Protein AF-X1ATA6-F1 (afdb_monomer)

Foldseek 3Di:
DQQQCVVPVCHPQCVQCVDPPHGDQKDKDFNDDFDADDDPCRCVDTVNVLVVQLVVVCVVFQQQLVSQVVSLVVNCVVCVVPDDPRSVNSSVGTDMDHDSRDGDDDDDDDPDDPDPVVVVVVVVVVVVCVVPVVVVVVVVVVVVVVVVVVPD

InterPro domains:
  IPR001769 Gingipain [PF01364] (4-103)

Radius of gyration: 23.66 Å; Cα contacts (8 Å, |Δi|>4): 163; chains: 1; bounding box: 35×66×54 Å

Structure (mmCIF, N/CA/C/O backbone):
data_AF-X1ATA6-F1
#
_entry.id   AF-X1ATA6-F1
#
loop_
_atom_site.group_PDB
_atom_site.id
_atom_site.type_symbol
_atom_site.label_atom_id
_atom_site.label_alt_id
_atom_site.label_comp_id
_atom_site.label_asym_id
_atom_site.label_entity_id
_atom_site.label_seq_id
_atom_site.pdbx_PDB_ins_code
_atom_site.Cartn_x
_atom_site.Cartn_y
_atom_site.Cartn_z
_atom_site.occupancy
_atom_site.B_iso_or_equiv
_atom_site.auth_seq_id
_atom_site.auth_comp_id
_atom_site.auth_asym_id
_atom_site.auth_atom_id
_atom_site.pdbx_PDB_model_num
ATOM 1 N N . SER A 1 1 ? 10.382 -0.056 7.867 1.00 68.44 1 SER A N 1
ATOM 2 C CA . SER A 1 1 ? 9.389 -1.039 7.410 1.00 68.44 1 SER A CA 1
ATOM 3 C C . SER A 1 1 ? 8.101 -0.806 8.159 1.00 68.44 1 SER A C 1
ATOM 5 O O . SER A 1 1 ? 8.158 -0.739 9.385 1.00 68.44 1 SER A O 1
ATOM 7 N N . ASN A 1 2 ? 6.983 -0.654 7.454 1.00 85.12 2 ASN A N 1
ATOM 8 C CA . ASN A 1 2 ? 5.729 -0.207 8.065 1.00 85.12 2 ASN A CA 1
ATOM 9 C C . ASN A 1 2 ? 4.861 -1.388 8.530 1.00 85.12 2 ASN A C 1
ATOM 11 O O . ASN A 1 2 ? 4.203 -1.263 9.562 1.00 85.12 2 ASN A O 1
ATOM 15 N N . ASN A 1 3 ? 4.963 -2.543 7.858 1.00 93.88 3 ASN A N 1
ATOM 16 C CA . ASN A 1 3 ? 4.161 -3.748 8.104 1.00 93.88 3 ASN A CA 1
ATOM 17 C C . ASN A 1 3 ? 5.011 -4.986 8.477 1.00 93.88 3 ASN A C 1
ATOM 19 O O . ASN A 1 3 ? 4.589 -6.124 8.294 1.00 93.88 3 ASN A O 1
ATOM 23 N N . ASN A 1 4 ? 6.226 -4.810 9.013 1.00 94.19 4 ASN A N 1
ATOM 24 C CA . ASN A 1 4 ? 7.053 -5.939 9.463 1.00 94.19 4 ASN A CA 1
ATOM 25 C C . ASN A 1 4 ? 6.583 -6.506 10.811 1.00 94.19 4 ASN A C 1
ATOM 27 O O . ASN A 1 4 ? 7.226 -6.286 11.838 1.00 94.19 4 ASN A O 1
ATOM 31 N N . TYR A 1 5 ? 5.474 -7.241 10.816 1.00 89.25 5 TYR A N 1
ATOM 32 C CA . TYR A 1 5 ? 4.943 -7.839 12.044 1.00 89.25 5 TYR A CA 1
ATOM 33 C C . TYR A 1 5 ? 5.813 -8.983 12.583 1.00 89.25 5 TYR A C 1
ATOM 35 O O . TYR A 1 5 ? 5.900 -9.172 13.793 1.00 89.25 5 TYR A O 1
ATOM 43 N N . ALA A 1 6 ? 6.507 -9.709 11.699 1.00 89.62 6 ALA A N 1
ATOM 44 C CA . ALA A 1 6 ? 7.353 -10.835 12.087 1.00 89.62 6 ALA A CA 1
ATOM 45 C C . ALA A 1 6 ? 8.564 -10.404 12.934 1.00 89.62 6 ALA A C 1
ATOM 47 O O . ALA A 1 6 ? 8.905 -11.082 13.900 1.00 89.62 6 ALA A O 1
ATOM 48 N N . ALA A 1 7 ? 9.211 -9.284 12.591 1.00 91.38 7 ALA A N 1
ATOM 49 C CA . ALA A 1 7 ? 10.358 -8.769 13.342 1.00 91.38 7 ALA A CA 1
ATOM 50 C C . ALA A 1 7 ? 9.979 -7.682 14.359 1.00 91.38 7 ALA A C 1
ATOM 52 O O . ALA A 1 7 ? 10.680 -7.507 15.356 1.00 91.38 7 ALA A O 1
ATOM 53 N N . VAL A 1 8 ? 8.898 -6.932 14.115 1.00 92.25 8 VAL A N 1
ATOM 54 C CA . VAL A 1 8 ? 8.456 -5.820 14.967 1.00 92.25 8 VAL A CA 1
ATOM 55 C C . VAL A 1 8 ? 6.956 -5.966 15.261 1.00 92.25 8 VAL A C 1
ATOM 57 O O . VAL A 1 8 ? 6.124 -5.428 14.527 1.00 92.25 8 VAL A O 1
ATOM 60 N N . PRO A 1 9 ? 6.580 -6.628 16.373 1.00 87.50 9 PRO A N 1
ATOM 61 C CA . PRO A 1 9 ? 5.174 -6.883 16.713 1.00 87.50 9 PRO A CA 1
ATOM 62 C C . PRO A 1 9 ? 4.305 -5.620 16.834 1.00 87.50 9 PRO A C 1
ATOM 64 O O . PRO A 1 9 ? 3.099 -5.679 16.648 1.00 87.50 9 PRO A O 1
ATOM 67 N N . ASN A 1 10 ? 4.912 -4.462 17.121 1.00 91.56 10 ASN A N 1
ATOM 68 C CA . ASN A 1 10 ? 4.245 -3.156 17.184 1.00 91.56 10 ASN A CA 1
ATOM 69 C C . ASN A 1 10 ? 4.631 -2.242 16.007 1.00 91.56 10 ASN A C 1
ATOM 71 O O . ASN A 1 10 ? 4.790 -1.034 16.191 1.00 91.56 10 ASN A O 1
ATOM 75 N N . CYS A 1 11 ? 4.840 -2.804 14.813 1.00 93.50 11 CYS A N 1
ATOM 76 C CA . CYS A 1 11 ? 5.065 -2.012 13.602 1.00 93.50 11 CYS A CA 1
ATOM 77 C C . CYS A 1 11 ? 3.916 -1.016 13.357 1.00 93.50 11 CYS A C 1
ATOM 79 O O . CYS A 1 11 ? 2.812 -1.183 13.877 1.00 93.50 11 CYS A O 1
ATOM 81 N N . ILE A 1 12 ? 4.179 0.043 12.585 1.00 93.12 12 ILE A N 1
ATOM 82 C CA . ILE A 1 12 ? 3.251 1.175 12.418 1.00 93.12 12 ILE A CA 1
ATOM 83 C C . ILE A 1 12 ? 1.888 0.716 11.893 1.00 93.12 12 ILE A C 1
ATOM 85 O O . ILE A 1 12 ? 0.868 1.170 12.415 1.00 93.12 12 ILE A O 1
ATOM 89 N N . GLY A 1 13 ? 1.863 -0.211 10.931 1.00 93.94 13 GLY A N 1
ATOM 90 C CA . GLY A 1 13 ? 0.625 -0.800 10.426 1.00 93.94 13 GLY A CA 1
ATOM 91 C C . GLY A 1 13 ? -0.179 -1.450 11.549 1.00 93.94 13 GLY A C 1
ATOM 92 O O . GLY A 1 13 ? -1.313 -1.057 11.802 1.00 93.94 13 GLY A O 1
ATOM 93 N N . TRP A 1 14 ? 0.431 -2.369 12.306 1.00 94.38 14 TRP A N 1
ATOM 94 C CA . TRP A 1 14 ? -0.251 -3.032 13.422 1.00 94.38 14 TRP A CA 1
ATOM 95 C C . TRP A 1 14 ? -0.693 -2.044 14.501 1.00 94.38 14 TRP A C 1
ATOM 97 O O . TRP A 1 14 ? -1.840 -2.075 14.927 1.00 94.38 14 TRP A O 1
ATOM 107 N N . LYS A 1 15 ? 0.185 -1.125 14.918 1.00 94.12 15 LYS A N 1
ATOM 108 C CA . LYS A 1 15 ? -0.112 -0.162 15.985 1.00 94.12 15 LYS A CA 1
ATOM 109 C C . LYS A 1 15 ? -1.269 0.772 15.623 1.00 94.12 15 LYS A C 1
ATOM 111 O O . LYS A 1 15 ? -2.026 1.168 16.510 1.00 94.12 15 LYS A O 1
ATOM 116 N N . THR A 1 16 ? -1.388 1.119 14.342 1.00 94.00 16 THR A N 1
ATOM 117 C CA . THR A 1 16 ? -2.488 1.933 13.811 1.00 94.00 16 THR A CA 1
ATOM 118 C C . THR A 1 16 ? -3.810 1.172 13.845 1.00 94.00 16 THR A C 1
ATOM 120 O O . THR A 1 16 ? -4.816 1.747 14.253 1.00 94.00 16 THR A O 1
ATOM 123 N N . LEU A 1 17 ? -3.810 -0.112 13.473 1.00 94.31 17 LEU A N 1
ATOM 124 C CA . LEU A 1 17 ? -5.022 -0.940 13.417 1.00 94.31 17 LEU A CA 1
ATOM 125 C C . LEU A 1 17 ? -5.435 -1.522 14.774 1.00 94.31 17 LEU A C 1
ATOM 127 O O . LEU A 1 17 ? -6.610 -1.765 15.021 1.00 94.31 17 LEU A O 1
ATOM 131 N N . SER A 1 18 ? -4.486 -1.731 15.686 1.00 93.25 18 SER A N 1
ATOM 132 C CA . SER A 1 18 ? -4.749 -2.301 17.010 1.00 93.25 18 SER A CA 1
ATOM 133 C C . SER A 1 18 ? -5.270 -1.269 18.018 1.00 93.25 18 SER A C 1
ATOM 135 O O . SER A 1 18 ? -5.430 -1.589 19.198 1.00 93.25 18 SER A O 1
ATOM 137 N N . LYS A 1 19 ? -5.426 0.000 17.622 1.00 93.06 19 LYS A N 1
ATOM 138 C CA . LYS A 1 19 ? -5.867 1.072 18.517 1.00 93.06 19 LYS A CA 1
ATOM 139 C C . LYS A 1 19 ? -7.381 0.979 18.714 1.00 93.06 19 LYS A C 1
ATOM 141 O O . LYS A 1 19 ? -8.150 1.218 17.798 1.00 93.06 19 LYS A O 1
ATOM 146 N N . SER A 1 20 ? -7.822 0.686 19.935 1.00 92.25 20 SER A N 1
ATOM 147 C CA . SER A 1 20 ? -9.247 0.735 20.277 1.00 92.25 20 SER A CA 1
ATOM 148 C C . SER A 1 20 ? -9.797 2.160 20.152 1.00 92.25 20 SER A C 1
ATOM 150 O O . SER A 1 20 ? -9.139 3.105 20.595 1.00 92.25 20 SER A O 1
ATOM 152 N N . ASN A 1 21 ? -11.025 2.301 19.643 1.00 87.50 21 ASN A N 1
ATOM 153 C CA . ASN A 1 21 ? -11.739 3.580 19.507 1.00 87.50 21 ASN A CA 1
ATOM 154 C C . ASN A 1 21 ? -11.004 4.627 18.643 1.00 87.50 21 ASN A C 1
ATOM 156 O O . ASN A 1 21 ? -11.054 5.822 18.931 1.00 87.50 21 ASN A O 1
ATOM 160 N N . GLY A 1 22 ? -10.290 4.196 17.602 1.00 87.75 22 GLY A N 1
ATOM 161 C CA . GLY A 1 22 ? -9.666 5.089 16.625 1.00 87.75 22 GLY A CA 1
ATOM 162 C C . GLY A 1 22 ? -8.663 4.356 15.740 1.00 87.75 22 GLY A C 1
ATOM 163 O O . GLY A 1 22 ? -8.671 3.136 15.674 1.00 87.75 22 GLY A O 1
ATOM 164 N N . GLY A 1 23 ? -7.764 5.104 15.099 1.00 91.44 23 GLY A N 1
ATOM 165 C CA . GLY A 1 23 ? -6.738 4.520 14.233 1.00 91.44 23 GLY A CA 1
ATOM 166 C C . GLY A 1 23 ? -7.229 4.310 12.803 1.00 91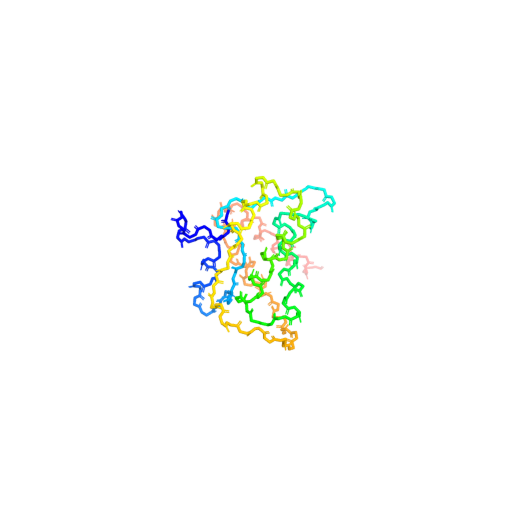.44 23 GLY A C 1
ATOM 167 O O . GLY A 1 23 ? -7.933 5.165 12.271 1.00 91.44 23 GLY A O 1
ATOM 168 N N . GLY A 1 24 ? -6.804 3.209 12.185 1.00 91.62 24 GLY A N 1
ATOM 169 C CA . GLY A 1 24 ? -7.169 2.843 10.814 1.00 91.62 24 GLY A CA 1
ATOM 170 C C . GLY A 1 24 ? -7.965 1.540 10.750 1.00 91.62 24 GLY A C 1
ATOM 171 O O . GLY A 1 24 ? -7.994 0.778 11.712 1.00 91.62 24 GLY A O 1
ATOM 172 N N . ILE A 1 25 ? -8.572 1.277 9.592 1.00 92.94 25 ILE A N 1
ATOM 173 C CA . ILE A 1 25 ? -9.324 0.040 9.301 1.00 92.94 25 ILE A CA 1
ATOM 174 C C . ILE A 1 25 ? -8.533 -0.952 8.434 1.00 92.94 25 ILE A C 1
ATOM 176 O O . ILE A 1 25 ? -8.780 -2.153 8.482 1.00 92.94 25 ILE A O 1
ATOM 180 N N . ALA A 1 26 ? -7.550 -0.453 7.681 1.00 94.62 26 ALA A N 1
ATOM 181 C CA . ALA A 1 26 ? -6.581 -1.238 6.928 1.00 94.62 26 ALA A CA 1
ATOM 182 C C . ALA A 1 26 ? -5.275 -0.445 6.745 1.00 94.62 26 ALA A C 1
ATOM 184 O O . ALA A 1 26 ? -5.260 0.780 6.891 1.0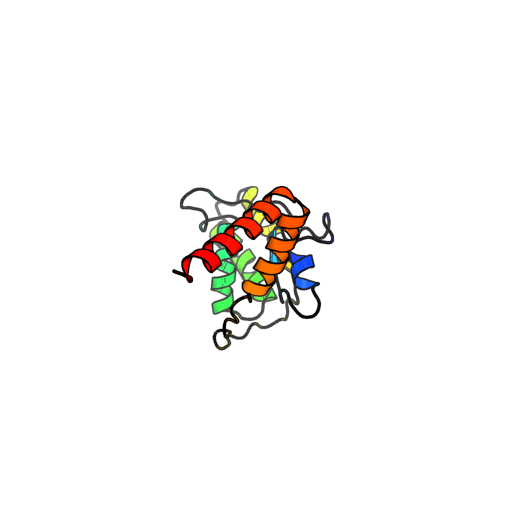0 94.62 26 ALA A O 1
ATOM 185 N N . ALA A 1 27 ? -4.174 -1.138 6.458 1.00 95.00 27 ALA A N 1
ATOM 186 C CA . ALA A 1 27 ? -2.869 -0.529 6.219 1.00 95.00 27 ALA A CA 1
ATOM 187 C C . ALA A 1 27 ? -2.093 -1.288 5.138 1.00 95.00 27 ALA A C 1
ATOM 189 O O . ALA A 1 27 ? -1.772 -2.466 5.302 1.00 95.00 27 ALA A O 1
ATOM 190 N N . PHE A 1 28 ? -1.729 -0.587 4.069 1.00 95.69 28 PHE A N 1
ATOM 191 C CA . PHE A 1 28 ? -0.837 -1.084 3.024 1.00 95.69 28 PHE A CA 1
ATOM 192 C C . PHE A 1 28 ? 0.599 -0.648 3.310 1.00 95.69 28 PHE A C 1
ATOM 194 O O . PHE A 1 28 ? 0.840 0.464 3.783 1.00 95.69 28 PHE A O 1
ATOM 201 N N . GLY A 1 29 ? 1.572 -1.511 3.032 1.00 94.75 29 GLY A N 1
ATOM 202 C CA . GLY A 1 29 ? 2.973 -1.141 3.185 1.00 94.75 29 GLY A CA 1
ATOM 203 C C . GLY A 1 29 ? 3.946 -2.306 3.114 1.00 94.75 29 GLY A C 1
ATOM 204 O O . GLY A 1 29 ? 3.573 -3.474 3.007 1.00 94.75 29 GLY A O 1
ATOM 205 N N . ALA A 1 30 ? 5.233 -1.971 3.191 1.00 95.12 30 ALA A N 1
ATOM 206 C CA . ALA A 1 30 ? 6.304 -2.953 3.123 1.00 95.12 30 ALA A CA 1
ATOM 207 C C . ALA A 1 30 ? 6.373 -3.798 4.400 1.00 95.12 30 ALA A C 1
ATOM 209 O O . ALA A 1 30 ? 6.507 -3.239 5.494 1.00 95.12 30 ALA A O 1
ATOM 210 N N . ALA A 1 31 ? 6.401 -5.122 4.252 1.00 94.19 31 ALA A N 1
ATOM 211 C CA . ALA A 1 31 ? 6.770 -6.073 5.301 1.00 94.19 31 ALA A CA 1
ATOM 212 C C . ALA A 1 31 ? 8.282 -6.053 5.620 1.00 94.19 31 ALA A C 1
ATOM 214 O O . ALA A 1 31 ? 8.718 -6.610 6.625 1.00 94.19 31 ALA A O 1
ATOM 215 N N . GLY A 1 32 ? 9.089 -5.373 4.797 1.00 92.88 32 GLY A N 1
ATOM 216 C CA . GLY A 1 32 ? 10.519 -5.151 5.007 1.00 92.88 32 GLY A CA 1
ATOM 217 C C . GLY A 1 32 ? 10.965 -3.761 4.541 1.00 92.88 32 GLY A C 1
ATOM 218 O O . GLY A 1 32 ? 10.396 -2.744 4.949 1.00 92.88 32 GLY A O 1
ATOM 219 N N . ILE A 1 33 ? 12.020 -3.690 3.737 1.00 91.38 33 ILE A N 1
ATOM 220 C CA . ILE A 1 33 ? 12.511 -2.418 3.193 1.00 91.38 33 ILE A CA 1
ATOM 221 C C . ILE A 1 33 ? 11.813 -2.157 1.858 1.00 91.38 33 ILE A C 1
ATOM 223 O O . ILE A 1 33 ? 12.173 -2.756 0.845 1.00 91.38 33 ILE A O 1
ATOM 227 N N . GLY A 1 34 ? 10.876 -1.205 1.867 1.00 92.06 34 GLY A N 1
ATOM 228 C CA . GLY A 1 34 ? 10.281 -0.677 0.646 1.00 92.06 34 GLY A CA 1
ATOM 229 C C . GLY A 1 34 ? 11.292 0.165 -0.125 1.00 92.06 34 GLY A C 1
ATOM 230 O O . GLY A 1 34 ? 11.841 1.126 0.414 1.00 92.06 34 GLY A O 1
ATOM 231 N N . TYR A 1 35 ? 11.570 -0.225 -1.368 1.00 93.50 35 TYR A N 1
ATOM 232 C CA . TYR A 1 35 ? 12.430 0.543 -2.265 1.00 93.50 35 TYR A CA 1
ATOM 233 C C . TYR A 1 35 ? 11.625 1.656 -2.918 1.00 93.50 35 TYR A C 1
ATOM 235 O O . TYR A 1 35 ? 10.491 1.431 -3.328 1.00 93.50 35 TYR A O 1
ATOM 243 N N . GLY A 1 36 ? 12.238 2.828 -3.043 1.00 92.50 36 GLY A N 1
ATOM 244 C CA . GLY A 1 36 ? 11.723 3.945 -3.826 1.00 92.50 36 GLY A CA 1
ATOM 245 C C . GLY A 1 36 ? 12.599 4.190 -5.048 1.00 92.50 36 GLY A C 1
ATOM 246 O O . GLY A 1 36 ? 13.802 3.906 -5.026 1.00 92.50 36 GLY A O 1
ATOM 247 N N . SER A 1 37 ? 11.993 4.733 -6.098 1.00 92.00 37 SER A N 1
ATOM 248 C CA . SER A 1 37 ? 12.731 5.406 -7.165 1.00 92.00 37 SER A CA 1
ATOM 249 C C . SER A 1 37 ? 13.263 6.751 -6.638 1.00 92.00 37 SER A C 1
ATOM 251 O O . SER A 1 37 ? 13.191 7.045 -5.446 1.00 92.00 37 SER A O 1
ATOM 253 N N . THR A 1 38 ? 13.895 7.572 -7.472 1.00 89.12 38 THR A N 1
ATOM 254 C CA . THR A 1 38 ? 14.405 8.885 -7.043 1.00 89.12 38 THR A CA 1
ATOM 255 C C . THR A 1 38 ? 13.978 9.992 -7.998 1.00 89.12 38 THR A C 1
ATOM 257 O O . THR A 1 38 ? 13.607 9.744 -9.144 1.00 89.12 38 THR A O 1
ATOM 260 N N . GLY A 1 39 ? 14.008 11.237 -7.515 1.00 91.38 39 GLY A N 1
ATOM 261 C CA . GLY A 1 39 ? 13.708 12.416 -8.327 1.00 91.38 39 GLY A CA 1
ATOM 262 C C . GLY A 1 39 ? 12.251 12.474 -8.780 1.00 91.38 39 GLY A C 1
ATOM 263 O O . GLY A 1 39 ? 11.344 12.406 -7.959 1.00 91.38 39 GLY A O 1
ATOM 264 N N . THR A 1 40 ? 12.033 12.636 -10.082 1.00 90.81 40 THR A N 1
ATOM 265 C CA . THR A 1 40 ? 10.700 12.745 -10.695 1.00 90.81 40 THR A CA 1
ATOM 266 C C . THR A 1 40 ? 10.039 11.396 -10.967 1.00 90.81 40 THR A C 1
ATOM 268 O O . THR A 1 40 ? 8.841 11.359 -11.196 1.00 90.81 40 THR A O 1
ATOM 271 N N . HIS A 1 41 ? 10.788 10.293 -10.880 1.00 91.50 41 HIS A N 1
ATOM 272 C CA . HIS A 1 41 ? 10.317 8.944 -11.222 1.00 91.50 41 HIS A CA 1
ATOM 273 C C . HIS A 1 41 ? 9.753 8.179 -10.017 1.00 91.50 41 HIS A C 1
ATOM 275 O O . HIS A 1 41 ? 9.672 6.952 -10.030 1.00 91.50 41 HIS A O 1
ATOM 281 N N . GLN A 1 42 ? 9.422 8.884 -8.930 1.00 92.44 42 GLN A N 1
ATOM 282 C CA . GLN A 1 42 ? 9.041 8.269 -7.655 1.00 92.44 42 GLN A CA 1
ATOM 283 C C . GLN A 1 42 ? 7.838 7.343 -7.785 1.00 92.44 42 GLN A C 1
ATOM 285 O O . GLN A 1 42 ? 7.855 6.242 -7.248 1.00 92.44 42 GLN A O 1
ATOM 290 N N . THR A 1 43 ? 6.831 7.770 -8.538 1.00 94.69 43 THR A N 1
ATOM 291 C CA . THR A 1 43 ? 5.566 7.053 -8.727 1.00 94.69 43 THR A CA 1
ATOM 292 C C . THR A 1 43 ? 5.618 6.033 -9.863 1.00 94.69 43 THR A C 1
ATOM 294 O O . THR A 1 43 ? 4.632 5.361 -10.129 1.00 94.69 43 THR A O 1
ATOM 297 N N . GLU A 1 44 ? 6.747 5.920 -10.566 1.00 95.31 44 GLU A N 1
ATOM 298 C CA . GLU A 1 44 ? 6.831 5.139 -11.805 1.00 95.31 44 GLU A CA 1
ATOM 299 C C . GLU A 1 44 ? 7.262 3.689 -11.580 1.00 95.31 44 GLU A C 1
ATOM 301 O O . GLU A 1 44 ? 7.063 2.858 -12.459 1.00 95.31 44 GLU A O 1
ATOM 306 N N . ARG A 1 45 ? 7.866 3.356 -10.431 1.00 95.69 45 ARG A N 1
ATOM 307 C CA . ARG A 1 45 ? 8.285 1.978 -10.125 1.00 95.69 45 ARG A CA 1
ATOM 308 C C . ARG A 1 45 ? 8.345 1.730 -8.620 1.00 95.69 45 ARG A C 1
ATOM 310 O O . ARG A 1 45 ? 8.231 2.658 -7.820 1.00 95.69 45 ARG A O 1
ATOM 317 N N . VAL A 1 46 ? 8.567 0.473 -8.241 1.00 96.12 46 VAL A N 1
ATOM 318 C CA . VAL A 1 46 ? 8.748 -0.002 -6.862 1.00 96.12 46 VAL A CA 1
ATOM 319 C C . VAL A 1 46 ? 7.613 0.457 -5.931 1.00 96.12 46 VAL A C 1
ATOM 321 O O . VAL A 1 46 ? 6.456 0.444 -6.349 1.00 96.12 46 VAL A O 1
ATOM 324 N N . PHE A 1 47 ? 7.882 0.812 -4.668 1.00 95.62 47 PHE A N 1
ATOM 325 C CA . PHE A 1 47 ? 6.804 1.153 -3.732 1.00 95.62 47 PHE A CA 1
ATOM 326 C C . PHE A 1 47 ? 6.026 2.406 -4.120 1.00 95.62 47 PHE A C 1
ATOM 328 O O . PHE A 1 47 ? 4.829 2.442 -3.872 1.00 95.62 47 PHE A O 1
ATOM 335 N N . GLY A 1 48 ? 6.653 3.392 -4.765 1.00 95.56 48 GLY A N 1
ATOM 336 C CA . GLY A 1 48 ? 5.922 4.590 -5.173 1.00 95.56 48 GLY A CA 1
ATOM 337 C C . GLY A 1 48 ? 4.890 4.305 -6.268 1.00 95.56 48 GLY A C 1
ATOM 338 O O . GLY A 1 48 ? 3.829 4.920 -6.265 1.00 95.56 48 GLY A O 1
ATOM 339 N N . TRP A 1 49 ? 5.140 3.325 -7.145 1.00 97.19 49 TRP A N 1
ATOM 340 C CA . TRP A 1 49 ? 4.111 2.823 -8.064 1.00 97.19 49 TRP A CA 1
A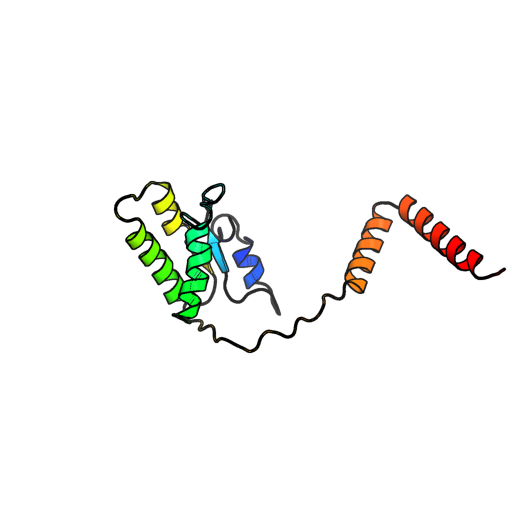TOM 341 C C . TRP A 1 49 ? 2.977 2.139 -7.299 1.00 97.19 49 TRP A C 1
ATOM 343 O O . TRP A 1 49 ? 1.817 2.491 -7.496 1.00 97.19 49 TRP A O 1
ATOM 353 N N . MET A 1 50 ? 3.305 1.219 -6.379 1.00 97.06 50 MET A N 1
ATOM 354 C CA . MET A 1 50 ? 2.305 0.484 -5.587 1.00 97.06 50 MET A CA 1
ATOM 355 C C . MET A 1 50 ? 1.400 1.427 -4.789 1.00 97.06 50 MET A C 1
ATOM 357 O O . MET A 1 50 ? 0.186 1.265 -4.789 1.00 97.06 50 MET A O 1
ATOM 361 N N . GLU A 1 51 ? 1.982 2.425 -4.124 1.00 94.56 51 GLU A N 1
ATOM 362 C CA . GLU A 1 51 ? 1.252 3.376 -3.282 1.00 94.56 51 GLU A CA 1
ATOM 363 C C . GLU A 1 51 ? 0.233 4.194 -4.080 1.00 94.56 51 GLU A C 1
ATOM 365 O O . GLU A 1 51 ? -0.867 4.413 -3.584 1.00 94.56 51 GLU A O 1
ATOM 370 N N . VAL A 1 52 ? 0.557 4.597 -5.312 1.00 95.81 52 VAL A N 1
ATOM 371 C CA . VAL A 1 52 ? -0.383 5.312 -6.191 1.00 95.81 52 VAL A CA 1
ATOM 372 C C . VAL A 1 52 ? -1.469 4.371 -6.715 1.00 95.81 52 VAL A C 1
ATOM 374 O O . VAL A 1 52 ? -2.655 4.678 -6.596 1.00 95.81 52 VAL A O 1
ATOM 377 N N . HIS A 1 53 ? -1.082 3.201 -7.224 1.00 97.00 53 HIS A N 1
ATOM 378 C CA . HIS A 1 53 ? -2.013 2.295 -7.903 1.00 97.00 53 HIS A CA 1
ATOM 379 C C . HIS A 1 53 ? -3.004 1.626 -6.946 1.00 97.00 53 HIS A C 1
ATOM 381 O O . HIS A 1 53 ? -4.088 1.242 -7.369 1.00 97.00 53 HIS A O 1
ATOM 387 N N . VAL A 1 54 ? -2.701 1.546 -5.646 1.00 96.44 54 VAL A N 1
ATOM 388 C CA . VAL A 1 54 ? -3.695 1.157 -4.627 1.00 96.44 54 VAL A CA 1
ATOM 389 C C . VAL A 1 54 ? -4.880 2.108 -4.620 1.00 96.44 54 VAL A C 1
ATOM 391 O O . VAL A 1 54 ? -6.019 1.656 -4.549 1.00 96.44 54 VAL A O 1
ATOM 394 N N . PHE A 1 55 ? -4.634 3.419 -4.684 1.00 94.62 55 PHE A N 1
ATOM 395 C CA . PHE A 1 55 ? -5.718 4.396 -4.702 1.00 94.62 55 PHE A CA 1
ATOM 396 C C . PHE A 1 55 ? -6.467 4.368 -6.029 1.00 94.62 55 PHE A C 1
ATOM 398 O O . PHE A 1 55 ? -7.690 4.440 -6.018 1.00 94.62 55 PHE A O 1
ATOM 405 N N . GLU A 1 56 ? -5.763 4.210 -7.150 1.00 95.75 56 GLU A N 1
ATOM 406 C CA . GLU A 1 56 ? -6.396 4.057 -8.465 1.00 95.75 56 GLU A CA 1
ATOM 407 C C . GLU A 1 56 ? -7.306 2.825 -8.511 1.00 95.75 56 GLU A C 1
ATOM 409 O O . GLU A 1 56 ? -8.464 2.923 -8.916 1.00 95.75 56 GLU A O 1
ATOM 414 N N . GLU A 1 57 ? -6.833 1.684 -8.015 1.00 96.12 57 GLU A N 1
ATOM 415 C CA . GLU A 1 57 ? -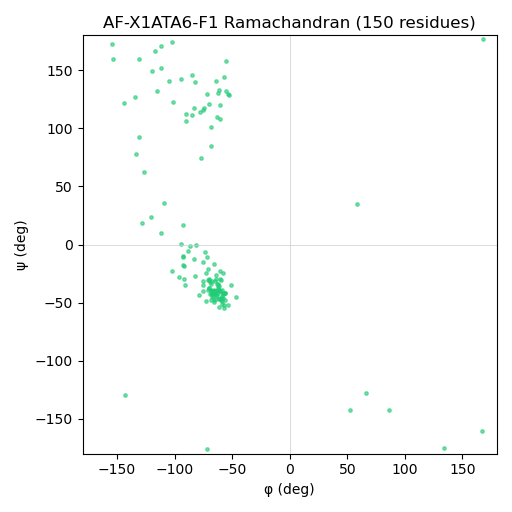7.623 0.458 -7.986 1.00 96.12 57 GLU A CA 1
ATOM 416 C C . GLU A 1 57 ? -8.767 0.530 -6.967 1.00 96.12 57 GLU A C 1
ATOM 418 O O . GLU A 1 57 ? -9.842 -0.004 -7.228 1.00 96.12 57 GLU A O 1
ATOM 423 N N . LEU A 1 58 ? -8.612 1.279 -5.868 1.00 94.44 58 LEU A N 1
ATOM 424 C CA .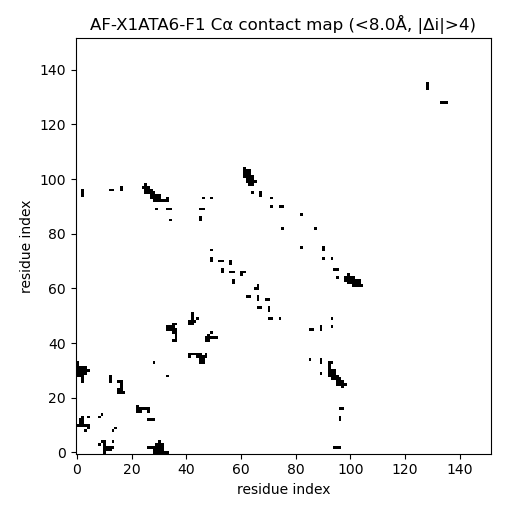 LEU A 1 58 ? -9.712 1.595 -4.947 1.00 94.44 58 LEU A CA 1
ATOM 425 C C . LEU A 1 58 ? -10.855 2.378 -5.607 1.00 94.44 58 LEU A C 1
ATOM 427 O O . LEU A 1 58 ? -11.977 2.351 -5.098 1.00 94.44 58 LEU A O 1
ATOM 431 N N . TYR A 1 59 ? -10.627 3.085 -6.716 1.00 92.12 59 TYR A N 1
ATOM 432 C CA . TYR A 1 59 ? -11.727 3.699 -7.470 1.00 92.12 59 TYR A CA 1
ATOM 433 C C . TYR A 1 59 ? -12.521 2.668 -8.280 1.00 92.12 59 TYR A C 1
ATOM 435 O O . TYR A 1 59 ? -13.732 2.825 -8.435 1.00 92.12 59 TYR A O 1
ATOM 443 N N . ASN A 1 60 ? -11.871 1.602 -8.751 1.00 92.69 60 ASN A N 1
ATOM 444 C CA . ASN A 1 60 ? -12.494 0.570 -9.585 1.00 92.69 60 ASN A CA 1
ATOM 445 C C . ASN A 1 60 ? -13.083 -0.579 -8.761 1.00 92.69 60 ASN A C 1
ATOM 447 O O . ASN A 1 60 ? -14.110 -1.156 -9.124 1.00 92.69 60 ASN A O 1
ATOM 451 N N . ASN A 1 61 ? -12.433 -0.915 -7.651 1.00 94.19 61 ASN A N 1
ATOM 452 C CA . ASN A 1 61 ? -12.768 -2.037 -6.801 1.00 94.19 61 ASN A CA 1
ATOM 453 C C . ASN A 1 61 ? -12.745 -1.624 -5.336 1.00 94.19 61 ASN A C 1
ATOM 455 O O . ASN A 1 61 ? -11.764 -1.104 -4.817 1.00 94.19 61 ASN A O 1
ATOM 459 N N . LYS A 1 62 ? -13.845 -1.892 -4.642 1.00 94.00 62 LYS A N 1
ATOM 460 C CA . LYS A 1 62 ? -14.002 -1.503 -3.244 1.00 94.00 62 LYS A CA 1
ATOM 461 C C . LYS A 1 62 ? -13.583 -2.593 -2.260 1.00 94.00 62 LYS A C 1
ATOM 463 O O . LYS A 1 62 ? -13.471 -2.305 -1.073 1.00 94.00 62 LYS A O 1
ATOM 468 N N . ILE A 1 63 ? -13.341 -3.823 -2.721 1.00 96.69 63 ILE A N 1
ATOM 469 C CA . ILE A 1 63 ? -12.939 -4.951 -1.869 1.00 96.69 63 ILE A CA 1
ATOM 470 C C . ILE A 1 63 ? -11.422 -4.913 -1.670 1.00 96.69 63 ILE A C 1
ATOM 472 O O . ILE A 1 63 ? -10.663 -5.194 -2.598 1.00 96.69 63 ILE A O 1
ATOM 476 N N . LEU A 1 64 ? -10.966 -4.624 -0.450 1.00 96.50 64 LEU A N 1
ATOM 477 C CA . LEU A 1 64 ? -9.549 -4.359 -0.168 1.00 96.50 64 LEU A CA 1
ATOM 478 C C . LEU A 1 64 ? -8.596 -5.494 -0.548 1.00 96.50 64 LEU A C 1
ATOM 480 O O . LEU A 1 64 ? -7.524 -5.245 -1.101 1.00 96.50 64 LEU A O 1
ATOM 484 N N . GLY A 1 65 ? -8.976 -6.743 -0.281 1.00 97.25 65 GLY A N 1
ATOM 485 C CA . GLY A 1 65 ? -8.167 -7.897 -0.666 1.00 97.25 65 GLY A CA 1
ATOM 486 C C . GLY A 1 65 ? -8.016 -8.027 -2.180 1.00 97.25 65 GLY A C 1
ATOM 487 O O . GLY A 1 65 ? -6.952 -8.426 -2.652 1.00 97.25 65 GLY A O 1
ATOM 488 N N . GLN A 1 66 ? -9.047 -7.644 -2.939 1.00 97.81 66 GLN A N 1
ATOM 489 C CA . GLN A 1 66 ? -8.992 -7.661 -4.396 1.00 97.81 66 GLN A CA 1
ATOM 490 C C . GLN A 1 66 ? -8.150 -6.503 -4.934 1.00 97.81 66 GLN A C 1
ATOM 492 O O . GLN A 1 66 ? -7.340 -6.738 -5.823 1.00 97.81 66 GLN A O 1
ATOM 497 N N . VAL A 1 67 ? -8.263 -5.306 -4.347 1.00 97.69 67 VAL A N 1
ATOM 498 C CA . VAL A 1 67 ? -7.379 -4.164 -4.647 1.00 97.69 67 VAL A CA 1
ATOM 499 C C . VAL A 1 67 ? -5.917 -4.567 -4.475 1.00 97.69 67 VAL A C 1
ATOM 501 O O . VAL A 1 67 ? -5.115 -4.425 -5.392 1.00 97.69 67 VAL A O 1
ATOM 504 N N . TRP A 1 68 ? -5.572 -5.140 -3.318 1.00 97.69 68 TRP A N 1
ATOM 505 C CA . TRP A 1 68 ? -4.213 -5.597 -3.029 1.00 97.69 68 TRP A CA 1
ATOM 506 C C . TRP A 1 68 ? -3.696 -6.603 -4.069 1.00 97.69 68 TRP A C 1
ATOM 508 O O . TRP A 1 68 ? -2.582 -6.458 -4.578 1.00 97.69 68 TRP A O 1
ATOM 518 N N . ALA A 1 69 ? -4.509 -7.614 -4.393 1.00 97.81 69 ALA A N 1
ATOM 519 C CA . ALA A 1 69 ? -4.154 -8.649 -5.360 1.00 97.81 69 ALA A CA 1
ATOM 520 C C . ALA A 1 69 ? -3.998 -8.090 -6.784 1.00 97.81 69 ALA A C 1
ATOM 522 O O . ALA A 1 69 ? -3.067 -8.479 -7.496 1.00 97.81 69 ALA A O 1
ATOM 523 N N . ASN A 1 70 ? -4.875 -7.164 -7.177 1.00 98.25 70 ASN A N 1
ATOM 524 C CA . ASN A 1 70 ? -4.837 -6.505 -8.478 1.00 98.25 70 ASN A CA 1
ATOM 525 C C . ASN A 1 70 ? -3.579 -5.649 -8.609 1.00 98.25 70 ASN A C 1
ATOM 527 O O . ASN A 1 70 ? -2.826 -5.870 -9.547 1.00 98.25 70 ASN A O 1
ATOM 531 N N . CYS A 1 71 ? -3.235 -4.815 -7.621 1.00 97.94 71 CYS A N 1
ATOM 532 C CA . CYS A 1 71 ? -2.006 -4.014 -7.677 1.00 97.94 71 CYS A CA 1
ATOM 533 C C . CYS A 1 71 ? -0.739 -4.863 -7.873 1.00 97.94 71 CYS A C 1
ATOM 535 O O . CYS A 1 71 ? 0.135 -4.492 -8.653 1.00 97.94 71 CYS A O 1
ATOM 537 N N . ILE A 1 72 ? -0.621 -6.013 -7.196 1.00 98.12 72 ILE A N 1
ATOM 538 C CA . ILE A 1 72 ? 0.533 -6.913 -7.381 1.00 98.12 72 ILE A CA 1
ATOM 539 C C . ILE A 1 72 ? 0.537 -7.511 -8.792 1.00 98.12 72 ILE A C 1
ATOM 541 O O . ILE A 1 72 ? 1.585 -7.573 -9.438 1.00 98.12 72 ILE A O 1
ATOM 545 N N . THR A 1 73 ? -0.631 -7.948 -9.260 1.00 98.25 73 THR A N 1
ATOM 546 C CA . THR A 1 73 ? -0.807 -8.535 -10.594 1.00 98.25 73 THR A CA 1
ATOM 547 C C . THR A 1 73 ? -0.482 -7.517 -11.686 1.00 98.25 73 THR A C 1
ATOM 549 O O . THR A 1 73 ? 0.258 -7.821 -12.619 1.00 98.25 73 THR A O 1
ATOM 552 N N . ASP A 1 74 ? -0.954 -6.286 -11.533 1.00 98.06 74 ASP A N 1
ATOM 553 C CA . ASP A 1 74 ? -0.742 -5.195 -12.475 1.00 98.06 74 ASP A CA 1
ATOM 554 C C . ASP A 1 74 ? 0.708 -4.719 -12.469 1.00 98.06 74 ASP A C 1
ATOM 556 O O . ASP A 1 74 ? 1.265 -4.463 -13.536 1.00 98.06 74 ASP A O 1
ATOM 560 N N . TYR A 1 75 ? 1.368 -4.690 -11.306 1.00 98.19 75 TYR A N 1
ATOM 561 C CA . TYR A 1 75 ? 2.804 -4.420 -11.233 1.00 98.19 75 TYR A CA 1
ATOM 562 C C . TYR A 1 75 ? 3.595 -5.462 -12.034 1.00 98.19 75 TYR A C 1
ATOM 564 O O . TYR A 1 75 ? 4.464 -5.108 -12.833 1.00 98.19 75 TYR A O 1
ATOM 572 N N . TYR A 1 76 ? 3.287 -6.751 -11.848 1.00 98.12 76 TYR A N 1
ATOM 573 C CA . TYR A 1 76 ? 3.924 -7.826 -12.609 1.00 98.12 76 TYR A CA 1
ATOM 574 C C . TYR A 1 76 ? 3.699 -7.651 -14.112 1.00 98.12 76 TYR A C 1
ATOM 576 O O . TYR A 1 76 ? 4.671 -7.618 -14.861 1.00 98.12 76 TYR A O 1
ATOM 584 N N . ASN A 1 77 ? 2.448 -7.468 -14.539 1.00 98.12 77 ASN A N 1
ATOM 585 C CA . ASN A 1 77 ? 2.095 -7.314 -15.952 1.00 98.12 77 ASN A CA 1
ATOM 586 C C . ASN A 1 77 ? 2.750 -6.076 -16.586 1.00 98.12 77 ASN A C 1
ATOM 588 O O . ASN A 1 77 ? 3.158 -6.113 -17.744 1.00 98.12 77 ASN A O 1
ATOM 592 N N . THR A 1 78 ? 2.881 -4.985 -15.828 1.00 97.56 78 THR A N 1
ATOM 593 C CA . THR A 1 78 ? 3.485 -3.732 -16.307 1.00 97.56 78 THR A CA 1
ATOM 594 C C . THR A 1 78 ? 4.985 -3.882 -16.557 1.00 97.56 78 THR A C 1
ATOM 596 O O . THR A 1 78 ? 5.505 -3.343 -17.534 1.00 97.56 78 THR A O 1
ATOM 599 N N . PHE A 1 79 ? 5.694 -4.616 -15.694 1.00 97.31 79 PHE A N 1
ATOM 600 C CA . PHE A 1 79 ? 7.158 -4.704 -15.728 1.00 97.31 79 PHE A CA 1
ATOM 601 C C . PHE A 1 79 ? 7.697 -6.080 -16.131 1.00 97.31 79 PHE A C 1
ATOM 603 O O . PHE A 1 79 ? 8.904 -6.292 -16.030 1.00 97.31 79 PHE A O 1
ATOM 610 N N . GLU A 1 80 ? 6.844 -6.999 -16.594 1.00 96.25 80 GLU A N 1
ATOM 611 C CA . GLU A 1 80 ? 7.154 -8.419 -16.832 1.00 96.25 80 GLU A CA 1
ATOM 612 C C . GLU A 1 80 ? 8.473 -8.634 -17.593 1.00 96.25 80 GLU A C 1
ATOM 614 O O . GLU A 1 80 ? 9.309 -9.448 -17.194 1.00 96.25 80 GLU A O 1
ATOM 619 N N . LEU A 1 81 ? 8.694 -7.858 -18.658 1.00 96.31 81 LEU A N 1
ATOM 620 C CA . LEU A 1 81 ? 9.863 -7.980 -19.537 1.00 96.31 81 LEU A CA 1
ATOM 621 C C . LEU A 1 81 ? 11.163 -7.427 -18.929 1.00 96.31 81 LEU A C 1
ATOM 623 O O . LEU A 1 81 ? 12.249 -7.712 -19.433 1.00 96.31 81 LEU A O 1
ATOM 627 N N . GLU A 1 82 ? 11.066 -6.644 -17.857 1.00 95.44 82 GLU A N 1
ATOM 628 C CA . GLU A 1 82 ? 12.177 -5.903 -17.255 1.00 95.44 82 GLU A CA 1
ATOM 629 C C . GLU A 1 82 ? 12.308 -6.155 -15.748 1.00 95.44 82 GLU A C 1
ATOM 631 O O . GLU A 1 82 ? 12.931 -5.357 -15.043 1.00 95.44 82 GLU A O 1
ATOM 636 N N . LEU A 1 83 ? 11.716 -7.235 -15.226 1.00 95.81 83 LEU A N 1
ATOM 637 C CA . LEU A 1 83 ? 11.749 -7.536 -13.797 1.00 95.81 83 LEU A CA 1
ATOM 638 C C . LEU A 1 83 ? 13.184 -7.723 -13.299 1.00 95.81 83 LEU A C 1
ATOM 640 O O . LEU A 1 83 ? 13.901 -8.649 -13.687 1.00 95.81 83 LEU A O 1
ATOM 644 N N . VAL A 1 84 ? 13.574 -6.885 -12.346 1.00 96.00 84 VAL A N 1
ATOM 645 C CA . VAL A 1 84 ? 14.845 -6.987 -11.631 1.00 96.00 84 VAL A CA 1
ATOM 646 C C . VAL A 1 84 ? 14.613 -7.359 -10.167 1.00 96.00 84 VAL A C 1
ATOM 648 O O . VAL A 1 84 ? 13.495 -7.374 -9.658 1.00 96.00 84 VAL A O 1
ATOM 651 N N . LYS A 1 85 ? 15.691 -7.667 -9.436 1.00 96.44 85 LYS A N 1
ATOM 652 C CA . LYS A 1 85 ? 15.631 -8.110 -8.029 1.00 96.44 85 LYS A CA 1
ATOM 653 C C . LYS A 1 85 ? 14.796 -7.188 -7.124 1.00 96.44 85 LYS A C 1
ATOM 655 O O . LYS A 1 85 ? 14.159 -7.673 -6.190 1.00 96.44 85 LYS A O 1
ATOM 660 N N . THR A 1 86 ? 14.816 -5.879 -7.372 1.00 95.62 86 THR A N 1
ATOM 661 C CA . THR A 1 86 ? 14.026 -4.905 -6.607 1.00 95.62 86 THR A CA 1
ATOM 662 C C . THR A 1 86 ? 12.530 -5.055 -6.853 1.00 95.62 86 THR A C 1
ATOM 664 O O . THR A 1 86 ? 11.773 -4.909 -5.904 1.00 95.62 86 THR A O 1
ATOM 667 N N . ASP A 1 87 ? 12.100 -5.423 -8.059 1.00 97.00 87 ASP A N 1
ATOM 668 C CA . ASP A 1 87 ? 10.687 -5.645 -8.389 1.00 97.00 87 ASP A CA 1
ATOM 669 C C . ASP A 1 87 ? 10.130 -6.874 -7.675 1.00 97.00 87 ASP A C 1
ATOM 671 O O . ASP A 1 87 ? 9.101 -6.792 -7.006 1.00 97.00 87 ASP A O 1
ATOM 675 N N . TYR A 1 88 ? 10.862 -7.994 -7.723 1.00 96.81 88 TYR A N 1
ATOM 676 C CA . TYR A 1 88 ? 10.495 -9.197 -6.969 1.00 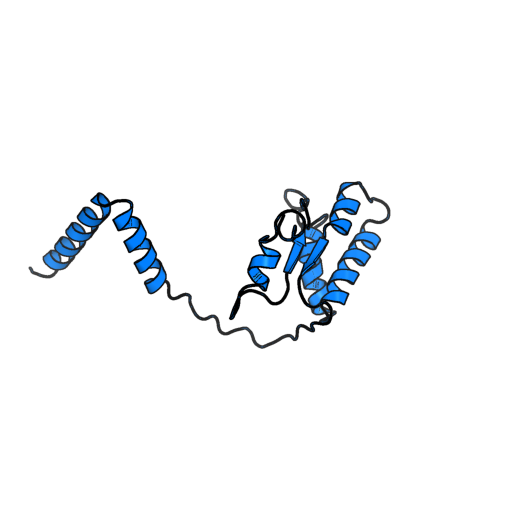96.81 88 TYR A CA 1
ATOM 677 C C . TYR A 1 88 ? 10.366 -8.900 -5.477 1.00 96.81 88 TYR A C 1
ATOM 679 O O . TYR A 1 88 ? 9.428 -9.351 -4.824 1.00 96.81 88 TYR A O 1
ATOM 687 N N . LYS A 1 89 ? 11.296 -8.109 -4.932 1.00 95.94 89 LYS A N 1
ATOM 688 C CA . LYS A 1 89 ? 11.236 -7.691 -3.533 1.00 95.94 89 LYS A CA 1
ATOM 689 C C . LYS A 1 89 ? 10.038 -6.784 -3.255 1.00 95.94 89 LYS A C 1
ATOM 691 O O . LYS A 1 89 ? 9.394 -6.980 -2.233 1.00 95.94 89 LYS A O 1
ATOM 696 N N . THR A 1 90 ? 9.726 -5.838 -4.140 1.00 96.50 90 THR A N 1
ATOM 697 C CA . THR A 1 90 ? 8.542 -4.977 -4.015 1.00 96.50 90 THR A CA 1
ATOM 698 C C . THR A 1 90 ? 7.271 -5.814 -3.937 1.00 96.50 90 THR A C 1
ATOM 700 O O . THR A 1 90 ? 6.526 -5.671 -2.973 1.00 96.50 90 THR A O 1
ATOM 703 N N . MET A 1 91 ? 7.060 -6.737 -4.880 1.00 97.06 91 MET A N 1
ATOM 704 C CA . MET A 1 91 ? 5.866 -7.593 -4.905 1.00 97.06 91 MET A CA 1
ATOM 705 C C . MET A 1 91 ? 5.762 -8.492 -3.666 1.00 97.06 91 MET A C 1
ATOM 707 O O . MET A 1 91 ? 4.687 -8.623 -3.093 1.00 97.06 91 MET A O 1
ATOM 711 N N . LEU A 1 92 ? 6.877 -9.080 -3.216 1.00 95.56 92 LEU A N 1
ATOM 712 C CA . LEU A 1 92 ? 6.892 -9.943 -2.027 1.00 95.56 92 LEU A CA 1
ATOM 713 C C . LEU A 1 92 ? 6.666 -9.178 -0.719 1.00 95.56 92 LEU A C 1
ATOM 715 O O . LEU A 1 92 ? 6.140 -9.742 0.238 1.00 95.56 92 LEU A O 1
ATOM 719 N N . GLU A 1 93 ? 7.113 -7.926 -0.641 1.00 95.44 93 GLU A N 1
ATOM 720 C CA . GLU A 1 93 ? 6.991 -7.132 0.580 1.00 95.44 93 GLU A CA 1
ATOM 721 C C . GLU A 1 93 ? 5.735 -6.274 0.633 1.00 95.44 93 GLU A C 1
ATOM 723 O O . GLU A 1 93 ? 5.389 -5.815 1.723 1.00 95.44 93 GLU A O 1
ATOM 728 N N . PHE A 1 94 ? 5.068 -6.031 -0.494 1.00 96.62 94 PHE A N 1
ATOM 729 C CA . PHE A 1 94 ? 3.846 -5.247 -0.522 1.00 96.62 94 PHE A CA 1
ATOM 730 C C . PHE A 1 94 ? 2.718 -6.013 0.176 1.00 96.62 94 PHE A C 1
ATOM 732 O O . PHE A 1 94 ? 2.125 -6.941 -0.365 1.00 96.62 94 PHE A O 1
ATOM 739 N N . SER A 1 95 ? 2.446 -5.634 1.421 1.00 95.50 95 SER A N 1
ATOM 740 C CA . SER A 1 95 ? 1.548 -6.346 2.326 1.00 95.50 95 SER A CA 1
ATOM 741 C C . SER A 1 95 ? 0.382 -5.464 2.752 1.00 95.50 95 SER A C 1
ATOM 743 O O . SER A 1 95 ? 0.534 -4.250 2.907 1.00 95.50 95 SER A O 1
ATOM 745 N N . MET A 1 96 ? -0.760 -6.095 3.006 1.00 94.38 96 MET A N 1
ATOM 746 C CA . MET A 1 96 ? -1.950 -5.454 3.551 1.00 94.38 96 MET A CA 1
ATOM 747 C C . MET A 1 96 ? -2.255 -6.021 4.941 1.00 94.38 96 MET A C 1
ATOM 749 O O . MET A 1 96 ? -2.297 -7.237 5.129 1.00 94.38 96 MET A O 1
ATOM 753 N N . PHE A 1 97 ? -2.498 -5.140 5.909 1.00 94.00 97 PHE A N 1
ATOM 754 C CA . PHE A 1 97 ? -3.146 -5.484 7.172 1.00 94.00 97 PHE A CA 1
ATOM 755 C C . PHE A 1 97 ? -4.586 -4.986 7.184 1.00 94.00 97 PHE A C 1
ATOM 757 O O . PHE A 1 97 ? -4.856 -3.877 6.731 1.00 94.00 97 PHE A O 1
ATOM 764 N N . GLY A 1 98 ? -5.486 -5.789 7.745 1.00 92.50 98 GLY A N 1
ATOM 765 C CA . GLY A 1 98 ? -6.924 -5.534 7.779 1.00 92.50 98 GLY A CA 1
ATOM 766 C C . GLY A 1 98 ? -7.708 -6.786 7.397 1.00 92.50 98 GLY A C 1
ATOM 767 O O . GLY A 1 98 ? -7.128 -7.858 7.208 1.00 92.50 98 GLY A O 1
ATOM 768 N N . ASP A 1 99 ? -9.024 -6.647 7.286 1.00 95.62 99 ASP A N 1
ATOM 769 C CA . ASP A 1 99 ? -9.889 -7.692 6.743 1.00 95.62 99 ASP A CA 1
ATOM 770 C C . ASP A 1 99 ? -9.875 -7.612 5.202 1.00 95.62 99 ASP A C 1
ATOM 772 O O . ASP A 1 99 ? -10.301 -6.596 4.649 1.00 95.62 99 ASP A O 1
ATOM 776 N N . PRO A 1 100 ? -9.397 -8.643 4.478 1.00 96.38 100 PRO A N 1
ATOM 777 C CA . PRO A 1 100 ? -9.371 -8.624 3.016 1.00 96.38 100 PRO A CA 1
ATOM 778 C C . PRO A 1 100 ? -10.763 -8.615 2.373 1.00 96.38 100 PRO A C 1
ATOM 780 O O . PRO A 1 100 ? -10.878 -8.293 1.192 1.00 96.38 100 PRO A O 1
ATOM 783 N N . THR A 1 101 ? -11.813 -8.955 3.121 1.00 96.88 101 THR A N 1
ATOM 784 C CA . THR A 1 101 ? -13.204 -8.914 2.650 1.00 96.88 101 THR A CA 1
ATOM 785 C C . THR A 1 101 ? -13.868 -7.555 2.860 1.00 96.88 101 THR A C 1
ATOM 787 O O . THR A 1 101 ? -14.991 -7.349 2.401 1.00 96.88 101 THR A O 1
ATOM 790 N N . LEU A 1 102 ? -13.180 -6.616 3.522 1.00 94.75 102 LEU A N 1
ATOM 791 C CA . LEU A 1 102 ? -13.703 -5.284 3.783 1.00 94.75 102 LEU A CA 1
ATOM 792 C C . LEU A 1 102 ? -13.968 -4.540 2.473 1.00 94.75 102 LEU A C 1
ATOM 794 O O . LEU A 1 102 ? -13.096 -4.449 1.605 1.00 94.75 102 LEU A O 1
ATOM 798 N N . VAL A 1 103 ? -15.171 -3.981 2.375 1.00 95.06 103 VAL A N 1
ATOM 799 C CA . VAL A 1 103 ? -15.599 -3.121 1.274 1.00 95.06 103 VAL A CA 1
ATOM 800 C C . VAL A 1 103 ? -15.518 -1.670 1.735 1.00 95.06 103 VAL A C 1
ATOM 802 O O . VAL A 1 103 ? -16.140 -1.317 2.736 1.00 95.06 103 VAL A O 1
ATOM 805 N N . ILE A 1 104 ? -14.750 -0.836 1.033 1.00 90.56 104 ILE A N 1
ATOM 806 C CA . ILE A 1 104 ? -14.725 0.612 1.272 1.00 90.56 104 ILE A CA 1
ATOM 807 C C . ILE A 1 104 ? -15.772 1.273 0.386 1.00 90.56 104 ILE A C 1
ATOM 809 O O . ILE A 1 104 ? -15.631 1.306 -0.830 1.00 90.56 104 ILE A O 1
ATOM 813 N N . GLU A 1 105 ? -16.819 1.819 0.989 1.00 84.62 105 GLU A N 1
ATOM 814 C CA . GLU A 1 105 ? -17.761 2.671 0.267 1.00 84.62 105 GLU A CA 1
ATOM 815 C C . GLU A 1 105 ? -17.255 4.113 0.225 1.00 84.62 105 GLU A C 1
ATOM 817 O O . GLU A 1 105 ? -16.626 4.597 1.169 1.00 84.62 105 GLU A O 1
ATOM 822 N N . ASP A 1 106 ? -17.551 4.802 -0.876 1.00 81.88 106 ASP A N 1
ATOM 823 C CA . ASP A 1 106 ? -17.323 6.238 -0.969 1.00 81.88 106 ASP A CA 1
ATOM 824 C C . ASP A 1 106 ? -18.413 6.934 -0.141 1.00 81.88 106 ASP A C 1
ATOM 826 O O . ASP A 1 106 ? -19.608 6.772 -0.394 1.00 81.88 106 ASP A O 1
ATOM 830 N N . GLY A 1 107 ? -17.999 7.655 0.898 1.00 79.19 107 GLY A N 1
ATOM 831 C CA . GLY A 1 107 ? -18.886 8.437 1.754 1.00 79.19 107 GLY A CA 1
ATOM 832 C C . GLY A 1 107 ? -18.828 9.926 1.431 1.00 79.19 107 GLY A C 1
ATOM 833 O O . GLY A 1 107 ? -17.991 10.377 0.653 1.00 79.19 107 GLY A O 1
ATOM 834 N N . GLU A 1 108 ? -19.697 10.699 2.081 1.00 81.12 108 GLU A N 1
ATOM 835 C CA . GLU A 1 108 ? -19.518 12.150 2.169 1.00 81.12 108 GLU A CA 1
ATOM 836 C C . GLU A 1 108 ? -18.159 12.467 2.801 1.00 81.12 108 GLU A C 1
ATOM 838 O O . GLU A 1 108 ? -17.715 11.764 3.720 1.00 81.12 108 GLU A O 1
ATOM 843 N N . ASP A 1 109 ? -17.523 13.544 2.337 1.00 76.94 109 ASP A N 1
ATOM 844 C CA . ASP A 1 109 ? -16.262 14.003 2.910 1.00 76.94 109 ASP A CA 1
ATOM 845 C C . ASP A 1 109 ? -16.417 14.159 4.431 1.00 76.94 109 ASP A C 1
ATOM 847 O O . ASP A 1 109 ? -17.363 14.805 4.906 1.00 76.94 109 ASP A O 1
ATOM 851 N N . PRO A 1 110 ? -15.513 13.570 5.236 1.00 73.56 110 PRO A N 1
ATOM 852 C CA . PRO A 1 110 ? -15.634 13.655 6.676 1.00 73.56 110 PRO A CA 1
ATOM 853 C C . PRO A 1 110 ? -15.561 15.121 7.099 1.00 73.56 110 PRO A C 1
ATOM 855 O O . PRO A 1 110 ? -14.656 15.857 6.700 1.00 73.56 110 PRO A O 1
ATOM 858 N N . VAL A 1 111 ? -16.488 15.543 7.962 1.00 78.44 111 VAL A N 1
ATOM 859 C CA . VAL A 1 111 ? -16.408 16.862 8.593 1.00 78.44 111 VAL A CA 1
ATOM 860 C C . VAL A 1 111 ? -15.111 16.904 9.394 1.00 78.44 111 VAL A C 1
ATOM 862 O O . VAL A 1 111 ? -14.982 16.242 10.426 1.00 78.44 111 VAL A O 1
ATOM 865 N N . SER A 1 112 ? -14.131 17.667 8.911 1.00 74.50 112 SER A N 1
ATOM 866 C CA . SER A 1 112 ? -12.864 17.836 9.607 1.00 74.50 112 SER A CA 1
ATOM 867 C C . SER A 1 112 ? -13.137 18.516 10.946 1.00 74.50 112 SER A C 1
ATOM 869 O O . SER A 1 112 ? -13.476 19.699 10.986 1.00 74.50 112 SER A O 1
ATOM 871 N N . ILE A 1 113 ? -12.995 17.779 12.045 1.00 68.56 113 ILE A N 1
ATOM 872 C CA . ILE A 1 113 ? -12.957 18.375 13.378 1.00 68.56 113 ILE A CA 1
ATOM 873 C C . ILE A 1 113 ? -11.566 19.004 13.500 1.00 68.56 113 ILE A C 1
ATOM 875 O O . ILE A 1 113 ? -10.577 18.267 13.434 1.00 68.56 113 ILE A O 1
ATOM 879 N N . PRO A 1 114 ? -11.443 20.338 13.635 1.00 66.19 114 PRO A N 1
ATOM 880 C CA . PRO A 1 114 ? -10.150 20.953 13.878 1.00 66.19 114 PRO A CA 1
ATOM 881 C C . PRO A 1 114 ? -9.543 20.300 15.115 1.00 66.19 114 PRO A C 1
ATOM 883 O O . PRO A 1 114 ? -10.224 20.156 16.132 1.00 66.19 114 PRO A O 1
ATOM 886 N N . ALA A 1 115 ? -8.276 19.892 15.037 1.00 65.69 115 ALA A N 1
ATOM 887 C CA . ALA A 1 115 ? -7.564 19.496 16.240 1.00 65.69 115 ALA A CA 1
ATOM 888 C C . ALA A 1 115 ? -7.687 20.650 17.240 1.00 65.69 115 ALA A C 1
ATOM 890 O O . ALA A 1 115 ? -7.436 21.799 16.873 1.00 65.69 115 ALA A O 1
ATOM 891 N N . ASP A 1 116 ? -8.099 20.369 18.477 1.00 67.50 116 ASP A N 1
ATOM 892 C CA . ASP A 1 116 ? -8.059 21.369 19.537 1.00 67.50 116 ASP A CA 1
ATOM 893 C C . ASP A 1 116 ? -6.588 21.648 19.870 1.00 67.50 116 ASP A C 1
ATOM 895 O O . ASP A 1 116 ? -5.968 21.033 20.745 1.00 67.50 116 ASP A O 1
ATOM 899 N N . ILE A 1 117 ? -6.008 22.557 19.087 1.00 64.56 117 ILE A N 1
ATOM 900 C CA . ILE A 1 117 ? -4.610 22.953 19.196 1.00 64.56 117 ILE A CA 1
ATOM 901 C C . ILE A 1 117 ? -4.382 23.611 20.556 1.00 64.56 117 ILE A C 1
ATOM 903 O O . ILE A 1 117 ? -3.270 23.539 21.061 1.00 64.56 117 ILE A O 1
ATOM 907 N N . SER A 1 118 ? -5.406 24.206 21.180 1.00 74.31 118 SER A N 1
ATOM 908 C CA . SER A 1 118 ? -5.281 24.845 22.490 1.00 74.31 118 SER A CA 1
ATOM 909 C C . SER A 1 118 ? -4.933 23.824 23.568 1.00 74.31 118 SER A C 1
ATOM 911 O O . SER A 1 118 ? -3.966 24.035 24.295 1.00 74.31 118 SER A O 1
ATOM 913 N N . SER A 1 119 ? -5.628 22.686 23.615 1.00 70.69 119 SER A N 1
ATOM 914 C CA . SER A 1 119 ? -5.321 21.612 24.571 1.00 70.69 119 SER A CA 1
ATOM 915 C C . SER A 1 119 ? -3.935 20.994 24.342 1.00 70.69 119 SER A C 1
ATOM 917 O O . SER A 1 119 ? -3.190 20.766 25.295 1.00 70.69 119 SER A O 1
ATOM 919 N N . PHE A 1 120 ? -3.546 20.766 23.082 1.00 74.44 120 PHE A N 1
ATOM 920 C CA . PHE A 1 120 ? -2.213 20.243 22.757 1.00 74.44 120 PHE A CA 1
ATOM 921 C C . PHE A 1 120 ? -1.096 21.245 23.073 1.00 74.44 120 PHE A C 1
ATOM 923 O O . PHE A 1 120 ? -0.095 20.870 23.676 1.00 74.44 120 PHE A O 1
ATOM 930 N N . LEU A 1 121 ? -1.264 22.517 22.695 1.00 75.69 121 LEU A N 1
ATOM 931 C CA . LEU A 1 121 ? -0.315 23.586 23.008 1.00 75.69 121 LEU A CA 1
ATOM 932 C C . LEU A 1 121 ? -0.164 23.755 24.511 1.00 75.69 121 LEU A C 1
ATOM 934 O O . LEU A 1 121 ? 0.959 23.943 24.954 1.00 75.69 121 LEU A O 1
ATOM 938 N N . LEU A 1 122 ? -1.247 23.672 25.286 1.00 74.38 122 LEU A N 1
ATOM 939 C CA . LEU A 1 122 ? -1.178 23.756 26.744 1.00 74.38 122 LEU A CA 1
ATOM 940 C C . LEU A 1 122 ? -0.330 22.619 27.317 1.00 74.38 122 LEU A C 1
ATOM 942 O O . LEU A 1 122 ? 0.666 22.894 27.977 1.00 74.38 122 LEU A O 1
ATOM 946 N N . LEU A 1 123 ? -0.636 21.367 26.973 1.00 78.31 123 LEU A N 1
ATOM 947 C CA . LEU A 1 123 ? 0.127 20.200 27.440 1.00 78.31 123 LEU A CA 1
ATOM 948 C C . LEU A 1 123 ? 1.594 20.231 26.986 1.00 78.31 123 LEU A C 1
ATOM 950 O O . LEU A 1 123 ? 2.507 19.869 27.730 1.00 78.31 123 LEU A O 1
ATOM 954 N N . PHE A 1 124 ? 1.835 20.673 25.754 1.00 81.44 124 PHE A N 1
ATOM 955 C CA . PHE A 1 124 ? 3.175 20.826 25.202 1.00 81.44 124 PHE A CA 1
ATOM 956 C C . PHE A 1 124 ? 3.951 21.957 25.886 1.00 81.44 124 PHE A C 1
ATOM 958 O O . PHE A 1 124 ? 5.129 21.791 26.192 1.00 81.44 124 PHE A O 1
ATOM 965 N N . MET A 1 125 ? 3.304 23.094 26.153 1.00 78.69 125 MET A N 1
ATOM 966 C CA . MET A 1 125 ? 3.896 24.220 26.877 1.00 78.69 125 MET A CA 1
ATOM 967 C C . MET A 1 125 ? 4.197 23.851 28.326 1.00 78.69 125 MET A C 1
ATOM 969 O O . MET A 1 125 ? 5.284 24.177 28.791 1.00 78.69 125 MET A O 1
ATOM 973 N N . GLU A 1 126 ? 3.305 23.132 29.009 1.00 82.56 126 GLU A N 1
ATOM 974 C CA . GLU A 1 126 ? 3.561 22.582 30.346 1.00 82.56 126 GLU A CA 1
ATOM 975 C C . GLU A 1 126 ? 4.780 21.656 30.326 1.00 82.56 126 GLU A C 1
ATOM 977 O O . GLU A 1 126 ? 5.726 21.865 31.082 1.00 82.56 126 GLU A O 1
ATOM 982 N N . SER A 1 127 ? 4.835 20.729 29.365 1.00 81.75 127 SER A N 1
ATOM 983 C CA . SER A 1 127 ? 5.982 19.828 29.195 1.00 81.75 127 SER A CA 1
ATOM 984 C C . SER A 1 127 ? 7.290 20.585 28.922 1.00 81.75 127 SER A C 1
ATOM 986 O O . SER A 1 127 ? 8.345 20.229 29.445 1.00 81.75 127 SER A O 1
ATOM 988 N N . ILE A 1 128 ? 7.246 21.652 28.116 1.00 81.19 128 ILE A N 1
ATOM 989 C CA . ILE A 1 128 ? 8.412 22.505 27.855 1.00 81.19 128 ILE A CA 1
ATOM 990 C C . ILE A 1 128 ? 8.836 23.270 29.109 1.00 81.19 128 ILE A C 1
ATOM 992 O O . ILE A 1 128 ? 10.034 23.374 29.364 1.00 81.19 128 ILE A O 1
ATOM 996 N N . ILE A 1 129 ? 7.895 23.826 29.873 1.00 81.19 129 ILE A N 1
ATOM 997 C CA . ILE A 1 129 ? 8.191 24.580 31.098 1.00 81.19 129 ILE A CA 1
ATOM 998 C C . ILE A 1 129 ? 8.819 23.657 32.148 1.00 81.19 129 ILE A C 1
ATOM 1000 O O . ILE A 1 129 ? 9.801 24.052 32.778 1.00 81.19 129 ILE A O 1
ATOM 1004 N N . ASP A 1 130 ? 8.332 22.421 32.266 1.00 82.06 130 ASP A N 1
ATOM 1005 C CA . ASP A 1 130 ? 8.905 21.405 33.152 1.00 82.06 130 ASP A CA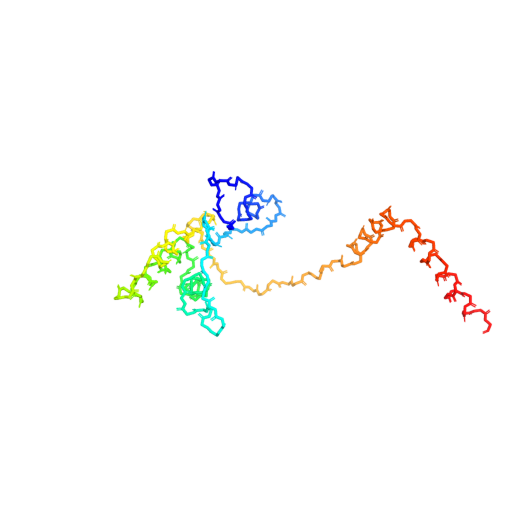 1
ATOM 1006 C C . ASP A 1 130 ? 10.328 21.011 32.732 1.00 82.06 130 ASP A C 1
ATOM 1008 O O . ASP A 1 130 ? 11.231 20.922 33.569 1.00 82.06 130 ASP A O 1
ATOM 1012 N N . CYS A 1 131 ? 10.569 20.819 31.430 1.00 84.56 131 CYS A N 1
ATOM 1013 C CA . CYS A 1 131 ? 11.908 20.527 30.915 1.00 84.56 131 CYS A CA 1
ATOM 1014 C C . CYS A 1 131 ? 12.865 21.728 31.002 1.00 84.56 131 CYS A C 1
ATOM 1016 O O . CYS A 1 131 ? 14.077 21.539 31.136 1.00 84.56 131 CYS A O 1
ATOM 1018 N N . PHE A 1 132 ? 12.346 22.957 30.923 1.00 84.44 132 PHE A N 1
ATOM 1019 C CA . PHE A 1 132 ? 13.130 24.192 30.883 1.00 84.44 132 PHE A CA 1
ATOM 1020 C C . PHE A 1 132 ? 12.564 25.256 31.847 1.00 84.44 132 PHE A C 1
ATOM 1022 O O . PHE A 1 132 ? 11.963 26.241 31.407 1.00 84.44 132 PHE A O 1
ATOM 1029 N N . PRO A 1 133 ? 12.833 25.147 33.164 1.00 79.00 133 PRO A N 1
ATOM 1030 C CA . PRO A 1 133 ? 12.226 26.012 34.185 1.00 79.00 133 PRO A CA 1
ATOM 1031 C C . PRO A 1 133 ? 12.529 27.511 34.017 1.00 79.00 133 PRO A C 1
ATOM 1033 O O . PRO A 1 133 ? 11.711 28.367 34.359 1.00 79.00 133 PRO A O 1
ATOM 1036 N N . LEU A 1 134 ? 13.694 27.853 33.448 1.00 78.81 134 LEU A N 1
ATOM 1037 C CA . LEU A 1 134 ? 14.061 29.239 33.122 1.00 78.81 134 LEU A CA 1
ATOM 1038 C C . LEU A 1 134 ? 13.135 29.865 32.065 1.00 78.81 134 LEU A C 1
ATOM 1040 O O . LEU A 1 134 ? 12.925 31.078 32.074 1.00 78.81 134 LEU A O 1
ATOM 1044 N N . LEU A 1 135 ? 12.567 29.057 31.167 1.00 72.88 135 LEU A N 1
ATOM 1045 C CA . LEU A 1 135 ? 11.644 29.525 30.135 1.00 72.88 135 LEU A CA 1
ATOM 1046 C C . LEU A 1 135 ? 10.308 29.961 30.758 1.00 72.88 135 LEU A C 1
ATOM 1048 O O . LEU A 1 135 ? 9.758 30.992 30.372 1.00 72.88 135 LEU A O 1
ATOM 1052 N N . GLY A 1 136 ? 9.843 29.243 31.789 1.00 67.94 136 GLY A N 1
ATOM 1053 C CA . GLY A 1 136 ? 8.652 29.605 32.566 1.00 67.94 136 GLY A CA 1
ATOM 1054 C C . GLY A 1 136 ? 8.758 30.989 33.217 1.00 67.94 136 GLY A C 1
ATOM 1055 O O . GLY A 1 136 ? 7.809 31.772 33.170 1.00 67.94 136 GLY A O 1
ATOM 1056 N N . GLN A 1 137 ? 9.939 31.349 33.732 1.00 71.88 137 GLN A N 1
ATOM 1057 C CA . GLN A 1 137 ? 10.186 32.678 34.311 1.00 71.88 137 GLN A CA 1
ATOM 1058 C C . GLN A 1 137 ? 10.111 33.795 33.257 1.00 71.88 137 GLN A C 1
ATOM 1060 O O . GLN A 1 137 ? 9.548 34.858 33.512 1.00 71.88 137 GLN A O 1
ATOM 1065 N N . ILE A 1 138 ? 10.626 33.553 32.047 1.00 69.25 138 ILE A N 1
ATOM 1066 C CA . ILE A 1 138 ? 10.562 34.511 30.931 1.00 69.25 138 ILE A CA 1
ATOM 1067 C C . ILE A 1 138 ? 9.115 34.714 30.459 1.00 69.25 138 ILE A C 1
ATOM 1069 O O . ILE A 1 138 ? 8.722 35.847 30.158 1.00 69.25 138 ILE A O 1
ATOM 1073 N N . PHE A 1 139 ? 8.313 33.646 30.407 1.00 67.00 139 PHE A N 1
ATOM 1074 C CA . PHE A 1 139 ? 6.903 33.738 30.023 1.00 67.00 139 PHE A CA 1
ATOM 1075 C C . PHE A 1 139 ? 6.057 34.491 31.057 1.00 67.00 139 PHE A C 1
ATOM 1077 O O . PHE A 1 139 ? 5.254 35.336 30.655 1.00 67.00 139 PHE A O 1
ATOM 1084 N N . ALA A 1 140 ? 6.298 34.286 32.357 1.00 67.25 140 ALA A N 1
ATOM 1085 C CA . ALA A 1 140 ? 5.643 35.046 33.426 1.00 67.25 140 ALA A CA 1
ATOM 1086 C C . ALA A 1 140 ? 5.945 36.558 33.329 1.00 67.25 140 ALA A C 1
ATOM 1088 O O . ALA A 1 140 ? 5.028 37.376 33.289 1.00 67.25 140 ALA A O 1
ATOM 1089 N N . ILE A 1 141 ? 7.219 36.930 33.135 1.00 59.44 141 ILE A N 1
ATOM 1090 C CA . ILE A 1 141 ? 7.651 38.335 32.9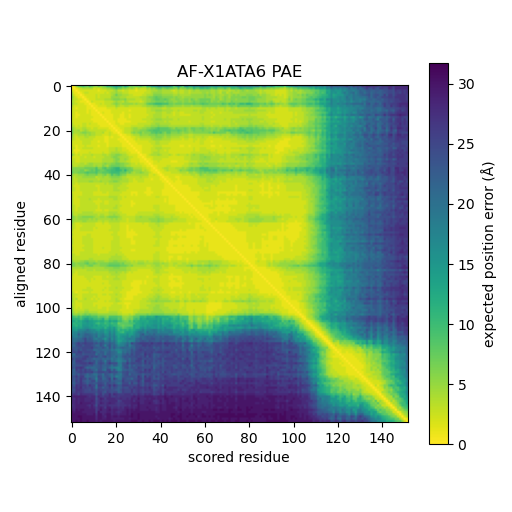77 1.00 59.44 141 ILE A CA 1
ATOM 1091 C C . ILE A 1 141 ? 6.985 39.018 31.765 1.00 59.44 141 ILE A C 1
ATOM 1093 O O . ILE A 1 141 ? 6.780 40.237 31.754 1.00 59.44 141 ILE A O 1
ATOM 1097 N N . ARG A 1 142 ? 6.666 38.263 30.704 1.00 55.31 142 ARG A N 1
ATOM 1098 C CA . ARG A 1 142 ? 6.025 38.814 29.500 1.00 55.31 142 ARG A CA 1
ATOM 1099 C C . ARG A 1 142 ? 4.541 39.116 29.701 1.00 55.31 142 ARG A C 1
ATOM 1101 O O . ARG A 1 142 ? 4.086 40.104 29.129 1.00 55.31 142 ARG A O 1
ATOM 1108 N N . GLN A 1 143 ? 3.812 38.324 30.490 1.00 56.06 143 GLN A N 1
ATOM 1109 C CA . GLN A 1 143 ? 2.397 38.600 30.769 1.00 56.06 143 GLN A CA 1
ATOM 1110 C C . GLN A 1 143 ? 2.227 39.876 31.607 1.00 56.06 143 GLN A C 1
ATOM 1112 O O . GLN A 1 143 ? 1.415 40.732 31.248 1.00 56.06 143 GLN A O 1
ATOM 1117 N N . ASP A 1 144 ? 3.093 40.096 32.598 1.00 53.97 144 ASP A N 1
ATOM 1118 C CA . ASP A 1 144 ? 3.080 41.314 33.422 1.00 53.97 144 ASP A CA 1
ATOM 1119 C C . ASP A 1 144 ? 3.344 42.592 32.601 1.00 53.97 144 ASP A C 1
ATOM 1121 O O . ASP A 1 144 ? 2.724 43.636 32.820 1.00 53.97 144 ASP A O 1
ATOM 1125 N N . LYS A 1 145 ? 4.227 42.522 31.591 1.00 51.88 145 LYS A N 1
ATOM 1126 C CA . LYS A 1 145 ? 4.520 43.661 30.696 1.00 51.88 145 LYS A CA 1
ATOM 1127 C C . LYS A 1 145 ? 3.405 43.974 29.697 1.00 51.88 145 LYS A C 1
ATOM 1129 O O . LYS A 1 145 ? 3.342 45.107 29.218 1.00 51.88 145 LYS A O 1
ATOM 1134 N N . VAL A 1 146 ? 2.564 42.999 29.349 1.00 50.50 146 VAL A N 1
ATOM 1135 C CA . VAL A 1 146 ? 1.393 43.219 28.483 1.00 50.50 146 VAL A CA 1
ATOM 1136 C C . VAL A 1 146 ? 0.259 43.849 29.293 1.00 50.50 146 VAL A C 1
ATOM 1138 O O . VAL A 1 146 ? -0.309 44.840 28.841 1.00 50.50 146 VAL A O 1
ATOM 1141 N N . GLN A 1 147 ? 0.008 43.373 30.517 1.00 48.38 147 GLN A N 1
ATOM 1142 C CA . GLN A 1 147 ? -0.994 43.960 31.417 1.00 48.38 147 GLN A CA 1
ATOM 1143 C C . GLN A 1 147 ? -0.628 45.404 31.819 1.00 48.38 147 GLN A C 1
ATOM 1145 O O . GLN A 1 147 ? -1.481 46.288 31.808 1.00 48.38 147 GLN A O 1
ATOM 1150 N N . GLY A 1 148 ? 0.658 45.671 32.083 1.00 49.34 148 GLY A N 1
ATOM 1151 C CA . GLY A 1 148 ? 1.161 47.000 32.460 1.00 49.34 148 GLY A CA 1
ATOM 1152 C C . GLY A 1 148 ? 1.230 48.040 31.332 1.00 49.34 148 GLY A C 1
ATOM 1153 O O . GLY A 1 148 ? 1.519 49.201 31.606 1.00 49.34 148 GLY A O 1
ATOM 1154 N N . ARG A 1 149 ? 0.972 47.667 30.067 1.00 45.28 149 ARG A N 1
ATOM 1155 C CA . ARG A 1 149 ? 0.852 48.618 28.937 1.00 45.28 149 ARG A CA 1
ATOM 1156 C C . ARG A 1 149 ? -0.580 49.084 28.670 1.00 45.28 149 ARG A C 1
ATOM 1158 O O . ARG A 1 149 ? -0.758 49.995 27.872 1.00 45.28 149 ARG A O 1
ATOM 1165 N N . ILE A 1 150 ? -1.580 48.476 29.310 1.00 48.19 150 ILE A N 1
ATOM 1166 C CA . ILE A 1 150 ? -3.001 48.843 29.157 1.00 48.19 150 ILE A CA 1
ATOM 1167 C C . ILE A 1 150 ? -3.433 49.831 30.265 1.00 48.19 150 ILE A C 1
ATO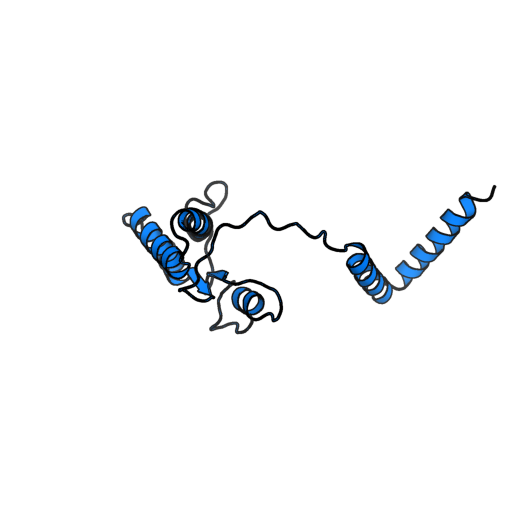M 1169 O O . ILE A 1 150 ? -4.568 50.293 30.297 1.00 48.19 150 ILE A O 1
ATOM 1173 N N . SER A 1 151 ? -2.518 50.213 31.160 1.00 44.72 151 SER A N 1
ATOM 1174 C CA . SER A 1 151 ? -2.778 51.129 32.270 1.00 44.72 151 SER A CA 1
ATOM 1175 C C . SER A 1 151 ? -1.807 52.315 32.300 1.00 44.72 151 SER A C 1
ATOM 1177 O O . SER A 1 151 ? -1.057 52.413 33.265 1.00 44.72 151 SER A O 1
ATOM 1179 N N . VAL A 1 152 ? -1.801 53.167 31.265 1.00 38.53 152 VAL A N 1
ATOM 1180 C CA . VAL A 1 152 ? -1.614 54.644 31.305 1.00 38.53 152 VAL A CA 1
ATOM 1181 C C . VAL A 1 152 ? -2.148 55.224 29.997 1.00 38.53 152 VAL A C 1
ATOM 1183 O O . VAL A 1 152 ? -1.740 54.709 28.933 1.00 38.53 152 VAL A O 1
#

Secondary structure (DSSP, 8-state):
--S-TTT-TT-HHHHHHT-TTSS-SEEEEESS------TT-TTTSHHHHHHHHHHHHHHH--BHHHHHHHHHHHHHHHHGGG--HHHHHHHHHEEEEE-TT-B----SPP--PPP-HHHHHHHHHHHHHHH-HHHHHHHHHHHHHHHTTS--

Sequence (152 aa):
SNNNYAAVPNCIGWKTLSKSNGGGIAAFGAAGIGYGSTGTHQTERVFGWMEVHVFEELYNNKILGQVWANCITDYYNTFELELVKTDYKTMLEFSMFGDPTLVIEDGEDPVSIPADISSFLLLFMESIIDCFPLLGQIFAIRQDKVQGRISV

Solvent-accessible surface area (backbone atoms only — not comparable to full-atom values): 8702 Å² total; per-residue (Å²): 92,39,41,19,51,91,88,33,77,72,18,58,38,49,50,33,51,69,34,82,98,54,73,44,78,61,37,78,34,21,41,40,86,67,52,67,50,63,85,91,45,30,59,75,37,52,41,33,25,51,63,52,42,46,56,58,37,46,74,79,37,40,36,47,39,55,29,56,53,46,46,48,51,48,51,46,68,74,38,61,94,71,69,46,76,65,48,59,49,36,57,74,23,60,38,77,48,61,61,50,80,43,66,62,74,93,69,78,83,76,82,80,72,76,76,65,55,65,64,52,50,48,56,51,49,52,53,48,29,72,77,34,59,70,56,44,57,55,54,54,58,50,53,55,57,57,60,61,63,78,69,124

Nearest PDB structures (foldseek):
  5xj6-assembly1_A  TM=6.007E-01  e=7.817E+00  Aquifex aeolicus VF5

Organism: NCBI:txid412755

Mean predicted aligned error: 11.58 Å

pLDDT: mean 86.37, std 13.93, range [38.53, 98.25]